Protein AF-A0A7C5L420-F1 (afdb_monomer_lite)

Secondary structure (DSSP, 8-state):
--HHHHHT-GGGGS---SEEEEEEEEETTTEEEEEEEEEETTEEEEEEEEEETTSEEEEEEEEEE-HHHHGGGGGGGGGTB-TTSPEEEEEEEEEETTEEEEEE-HHHHHHHHHHHHHHHHHHHHHHHHSS--S--------------HHHHHHTTS--

Structure (mmCIF, N/CA/C/O backbone):
data_AF-A0A7C5L420-F1
#
_entry.id   AF-A0A7C5L420-F1
#
loop_
_atom_site.group_PDB
_atom_site.id
_atom_site.type_symbol
_atom_site.label_atom_id
_atom_site.label_alt_id
_atom_site.label_comp_id
_atom_site.label_asym_id
_atom_site.label_entity_id
_atom_site.label_seq_id
_atom_site.pdbx_PDB_ins_code
_atom_site.Cartn_x
_atom_site.Cartn_y
_atom_site.Cartn_z
_atom_site.occupancy
_atom_site.B_iso_or_equiv
_atom_site.auth_seq_id
_atom_site.auth_comp_id
_atom_site.auth_asym_id
_atom_site.auth_atom_id
_atom_site.pdbx_PDB_model_num
ATOM 1 N N . LYS A 1 1 ? -6.758 -9.586 -9.817 1.00 78.00 1 LYS A N 1
ATOM 2 C CA . LYS A 1 1 ? -7.486 -8.956 -8.685 1.00 78.00 1 LYS A CA 1
ATOM 3 C C . LYS A 1 1 ? -7.184 -7.467 -8.717 1.00 78.00 1 LYS A C 1
ATOM 5 O O . LYS A 1 1 ? -6.034 -7.139 -8.956 1.00 78.00 1 LYS A O 1
ATOM 10 N N . THR A 1 2 ? -8.173 -6.595 -8.539 1.00 90.06 2 THR A N 1
ATOM 11 C CA . THR A 1 2 ? -7.953 -5.141 -8.421 1.00 90.06 2 THR A CA 1
ATOM 12 C C . THR A 1 2 ? -7.605 -4.770 -6.980 1.00 90.06 2 THR A C 1
ATOM 14 O O . THR A 1 2 ? -7.803 -5.586 -6.079 1.00 90.06 2 THR A O 1
ATOM 17 N N . ILE A 1 3 ? -7.115 -3.547 -6.748 1.00 90.69 3 ILE A N 1
ATOM 18 C CA . ILE A 1 3 ? -6.880 -3.030 -5.390 1.00 90.69 3 ILE A CA 1
ATOM 19 C C . ILE A 1 3 ? -8.197 -3.025 -4.606 1.00 90.69 3 ILE A C 1
ATOM 21 O O . ILE A 1 3 ? -8.271 -3.663 -3.565 1.00 90.69 3 ILE A O 1
ATOM 25 N N . ALA A 1 4 ? -9.268 -2.444 -5.154 1.00 92.06 4 ALA A N 1
ATOM 26 C CA . ALA A 1 4 ? -10.601 -2.441 -4.543 1.00 92.06 4 ALA A CA 1
ATOM 27 C C . ALA A 1 4 ? -11.065 -3.833 -4.073 1.00 92.06 4 ALA A C 1
ATOM 29 O O . ALA A 1 4 ? -11.519 -3.997 -2.944 1.00 92.06 4 ALA A O 1
ATOM 30 N N . ALA A 1 5 ? -10.893 -4.860 -4.916 1.00 91.12 5 ALA A N 1
ATOM 31 C CA . ALA A 1 5 ? -11.241 -6.237 -4.567 1.00 91.12 5 ALA A CA 1
ATOM 32 C C . ALA A 1 5 ? -10.284 -6.863 -3.539 1.00 91.12 5 ALA A C 1
ATOM 34 O O . ALA A 1 5 ? -10.703 -7.716 -2.764 1.00 91.12 5 ALA A O 1
ATOM 35 N N . LEU A 1 6 ? -9.005 -6.474 -3.540 1.00 90.50 6 LEU A N 1
ATOM 36 C CA . LEU A 1 6 ? -8.027 -6.934 -2.555 1.00 90.50 6 LEU A CA 1
ATOM 37 C C . LEU A 1 6 ? -8.340 -6.389 -1.159 1.00 90.50 6 LEU A C 1
ATOM 39 O O . LEU A 1 6 ? -8.198 -7.126 -0.188 1.00 90.50 6 LEU A O 1
ATOM 43 N N . VAL A 1 7 ? -8.757 -5.122 -1.071 1.00 88.69 7 VAL A N 1
ATOM 44 C CA . VAL A 1 7 ? -9.066 -4.472 0.209 1.00 88.69 7 VAL A CA 1
ATOM 45 C C . VAL A 1 7 ? -10.528 -4.650 0.642 1.00 88.69 7 VAL A C 1
ATOM 47 O O . VAL A 1 7 ? -10.869 -4.379 1.787 1.00 88.69 7 VAL A O 1
ATOM 50 N N . GLY A 1 8 ? -11.401 -5.115 -0.253 1.00 89.62 8 GLY A N 1
ATOM 51 C CA . GLY A 1 8 ? -12.828 -5.289 0.034 1.00 89.62 8 GLY A CA 1
ATOM 52 C C . GLY A 1 8 ? -13.632 -3.986 0.021 1.00 89.62 8 GLY A C 1
ATOM 53 O O . GLY A 1 8 ? -14.730 -3.947 0.563 1.00 89.62 8 GLY A O 1
ATOM 54 N N . LEU A 1 9 ? -13.115 -2.927 -0.609 1.00 90.69 9 LEU A N 1
ATOM 55 C CA . LEU A 1 9 ? -13.763 -1.617 -0.680 1.00 90.69 9 LEU A CA 1
ATOM 56 C C . LEU A 1 9 ? -14.191 -1.313 -2.115 1.00 90.69 9 LEU A C 1
ATOM 58 O O . LEU A 1 9 ? -13.374 -0.948 -2.961 1.00 90.69 9 LEU A O 1
ATOM 62 N N . GLY A 1 10 ? -15.488 -1.468 -2.393 1.00 89.62 10 GLY A N 1
ATOM 63 C CA . GLY A 1 10 ? -16.062 -1.246 -3.724 1.00 89.62 10 GLY A CA 1
ATOM 64 C C . GLY A 1 10 ? -15.901 0.188 -4.233 1.00 89.62 10 GLY A C 1
ATOM 65 O O . GLY A 1 10 ? -15.703 0.385 -5.429 1.00 89.62 10 GLY A O 1
ATOM 66 N N . GLU A 1 11 ? -15.900 1.171 -3.334 1.00 86.56 11 GLU A N 1
ATOM 67 C CA . GLU A 1 11 ? -15.718 2.588 -3.675 1.00 86.56 11 GLU A CA 1
ATOM 68 C C . GLU A 1 11 ? -14.327 2.907 -4.234 1.00 86.56 11 GLU A C 1
ATOM 70 O O . GLU A 1 11 ? -14.175 3.860 -4.983 1.00 86.56 11 GLU A O 1
ATOM 75 N N . LEU A 1 12 ? -13.320 2.062 -3.981 1.00 91.31 12 LEU A N 1
ATOM 76 C CA . LEU A 1 12 ? -11.981 2.238 -4.552 1.00 91.31 12 LEU A CA 1
ATOM 77 C C . LEU A 1 12 ? -11.889 1.815 -6.028 1.00 91.31 12 LEU A C 1
ATOM 79 O O . LEU A 1 12 ? -10.801 1.815 -6.602 1.00 91.31 12 LEU A O 1
ATOM 83 N N . ARG A 1 13 ? -13.000 1.387 -6.646 1.00 90.62 13 ARG A N 1
ATOM 84 C CA . ARG A 1 13 ? -13.048 1.049 -8.079 1.00 90.62 13 ARG A CA 1
ATOM 85 C C . ARG A 1 13 ? -12.977 2.285 -8.969 1.00 90.62 13 ARG A C 1
ATOM 87 O O . ARG A 1 13 ? -12.460 2.179 -10.076 1.00 90.62 13 ARG A O 1
ATOM 94 N N . ALA A 1 14 ? -13.494 3.412 -8.492 1.00 89.62 14 ALA A N 1
ATOM 95 C CA . ALA A 1 14 ? -13.455 4.692 -9.176 1.00 89.62 14 ALA A CA 1
ATOM 96 C C . ALA A 1 14 ? -12.979 5.746 -8.177 1.00 89.62 14 ALA A C 1
ATOM 98 O O . ALA A 1 14 ? -13.587 5.932 -7.128 1.00 89.62 14 ALA A O 1
ATOM 99 N N . LEU A 1 15 ? -11.865 6.402 -8.490 1.00 89.31 15 LEU A N 1
ATOM 100 C CA . LEU A 1 15 ? -11.269 7.425 -7.641 1.00 89.31 15 LEU A CA 1
ATOM 101 C C . LEU A 1 15 ? -11.338 8.764 -8.357 1.00 89.31 15 LEU A C 1
ATOM 103 O O . LEU A 1 15 ? -10.929 8.872 -9.512 1.00 89.31 15 LEU A O 1
ATOM 107 N N . THR A 1 16 ? -11.807 9.780 -7.643 1.00 91.25 16 THR A N 1
ATOM 108 C CA . THR A 1 16 ? -11.642 11.170 -8.058 1.00 91.25 16 THR A CA 1
ATOM 109 C C . THR A 1 16 ? -10.369 11.688 -7.413 1.00 91.25 16 THR A C 1
ATOM 111 O O . THR A 1 16 ? -10.320 11.887 -6.198 1.00 91.25 16 THR A O 1
ATOM 114 N N . PHE A 1 17 ? -9.327 11.858 -8.220 1.00 93.12 17 PHE A N 1
ATOM 115 C CA . PHE A 1 17 ? -8.062 12.406 -7.753 1.00 93.12 17 PHE A CA 1
ATOM 116 C C . PHE A 1 17 ? -8.193 13.915 -7.553 1.00 93.12 17 PHE A C 1
ATOM 118 O O . PHE A 1 17 ? -8.718 14.617 -8.414 1.00 93.12 17 PHE A O 1
ATOM 125 N N . GLN A 1 18 ? -7.727 14.396 -6.405 1.00 95.69 18 GLN A N 1
ATOM 126 C CA . GLN A 1 18 ? -7.580 15.823 -6.125 1.00 95.69 18 GLN A CA 1
ATOM 127 C C . GLN A 1 18 ? -6.199 16.303 -6.549 1.00 95.69 18 GLN A C 1
ATOM 129 O O . GLN A 1 18 ? -6.066 17.354 -7.165 1.00 95.69 18 GLN A O 1
ATOM 134 N N . GLU A 1 19 ? -5.179 15.506 -6.238 1.00 95.44 19 GLU A N 1
ATOM 135 C CA . GLU A 1 19 ? -3.794 15.842 -6.522 1.00 95.44 19 GLU A CA 1
ATOM 136 C C . GLU A 1 19 ? -3.003 14.579 -6.849 1.00 95.44 19 GLU A C 1
ATOM 138 O O . GLU A 1 19 ? -3.209 13.512 -6.262 1.00 95.44 19 GLU A O 1
ATOM 143 N N . MET A 1 20 ? -2.084 14.709 -7.799 1.00 95.25 20 MET A N 1
ATOM 144 C CA . MET A 1 20 ? -1.085 13.700 -8.111 1.00 95.25 20 MET A CA 1
ATOM 145 C C . MET A 1 20 ? 0.244 14.410 -8.321 1.00 95.25 20 MET A C 1
ATOM 147 O O . MET A 1 20 ? 0.361 15.267 -9.193 1.00 95.25 20 MET A O 1
ATOM 151 N N . ALA A 1 21 ? 1.241 14.037 -7.531 1.00 96.38 21 ALA A N 1
ATOM 152 C CA . ALA A 1 21 ? 2.579 14.599 -7.601 1.00 96.38 21 ALA A CA 1
ATOM 153 C C . ALA A 1 21 ? 3.601 13.468 -7.568 1.00 96.38 21 ALA A C 1
ATOM 155 O O . ALA A 1 21 ? 3.416 12.459 -6.887 1.00 96.38 21 ALA A O 1
ATOM 156 N N . GLY A 1 22 ? 4.699 13.622 -8.291 1.00 94.94 22 GLY A N 1
ATOM 157 C CA . GLY A 1 22 ? 5.732 12.605 -8.302 1.00 94.94 22 GLY A CA 1
ATOM 158 C C . GLY A 1 22 ? 6.943 13.003 -9.115 1.00 94.94 22 GLY A C 1
ATOM 159 O O . GLY A 1 22 ? 6.941 13.987 -9.850 1.00 94.94 22 GLY A O 1
ATOM 160 N N . SER A 1 23 ? 7.983 12.201 -8.972 1.00 96.38 23 SER A N 1
ATOM 161 C CA . SER A 1 23 ? 9.194 12.284 -9.766 1.00 96.38 23 SER A CA 1
ATOM 162 C C . SER A 1 23 ? 9.550 10.901 -10.285 1.00 96.38 23 SER A C 1
ATOM 164 O O . SER A 1 23 ? 9.242 9.876 -9.667 1.00 96.38 23 SER A O 1
ATOM 166 N N . PHE A 1 24 ? 10.204 10.876 -11.439 1.00 95.06 24 PHE A N 1
ATOM 167 C CA . PHE A 1 24 ? 10.766 9.657 -11.985 1.00 95.06 24 PHE A CA 1
ATOM 168 C C . PHE A 1 24 ? 12.184 9.911 -12.478 1.00 95.06 24 PHE A C 1
ATOM 170 O O . PHE A 1 24 ? 12.522 11.005 -12.928 1.00 95.06 24 PHE A O 1
ATOM 177 N N . GLN A 1 25 ? 13.020 8.885 -12.380 1.00 95.88 25 GLN A N 1
ATOM 178 C CA . GLN A 1 25 ? 14.391 8.911 -12.868 1.00 95.88 25 GLN A CA 1
ATOM 179 C C . GLN A 1 25 ? 14.684 7.611 -13.599 1.00 95.88 25 GLN A C 1
ATOM 181 O O . GLN A 1 25 ? 14.490 6.525 -13.054 1.00 95.88 25 GLN A O 1
ATOM 186 N N . VAL A 1 26 ? 15.176 7.712 -14.831 1.00 94.88 26 VAL A N 1
ATOM 187 C CA . VAL A 1 26 ? 15.697 6.547 -15.549 1.00 94.88 26 VAL A CA 1
ATOM 188 C C . VAL A 1 26 ? 17.058 6.203 -14.951 1.00 94.88 26 VAL A C 1
ATOM 190 O O . VAL A 1 26 ? 17.962 7.035 -14.922 1.00 94.88 26 VAL A O 1
ATOM 193 N N . VAL A 1 27 ? 17.204 4.977 -14.458 1.00 92.50 27 VAL A N 1
ATOM 194 C CA . VAL A 1 27 ? 18.445 4.468 -13.871 1.00 92.50 27 VAL A CA 1
ATOM 195 C C . VAL A 1 27 ? 19.064 3.401 -14.776 1.00 92.50 27 VAL A C 1
ATOM 197 O O . VAL A 1 27 ? 18.402 2.815 -15.638 1.00 92.50 27 VAL A O 1
ATOM 200 N N . LYS A 1 28 ? 20.365 3.136 -14.593 1.00 90.88 28 LYS A N 1
ATOM 201 C CA . LYS A 1 28 ? 21.077 2.092 -15.349 1.00 90.88 28 LYS A CA 1
ATOM 202 C C . LYS A 1 28 ? 20.379 0.732 -15.209 1.00 90.88 28 LYS A C 1
ATOM 204 O O . LYS A 1 28 ? 19.826 0.411 -14.160 1.00 90.88 28 LYS A O 1
ATOM 209 N N . GLY A 1 29 ? 20.456 -0.078 -16.265 1.00 88.50 29 GLY A N 1
ATOM 210 C CA . GLY A 1 29 ? 19.853 -1.415 -16.291 1.00 88.50 29 GLY A CA 1
ATOM 211 C C . GLY A 1 29 ? 18.377 -1.432 -16.696 1.00 88.50 29 GLY A C 1
ATOM 212 O O . GLY A 1 29 ? 17.668 -2.365 -16.335 1.00 88.50 29 GLY A O 1
ATOM 213 N N . GLY A 1 30 ? 17.913 -0.408 -17.423 1.00 91.62 30 GLY A N 1
ATOM 214 C CA . GLY A 1 30 ? 16.574 -0.391 -18.014 1.00 91.62 30 GLY A CA 1
ATOM 215 C C . GLY A 1 30 ? 15.453 -0.283 -16.984 1.00 91.62 30 GLY A C 1
ATOM 216 O O . GLY A 1 30 ? 14.412 -0.916 -17.142 1.00 91.62 30 GLY A O 1
ATOM 217 N N . ARG A 1 31 ? 15.669 0.486 -15.912 1.00 93.88 31 ARG A N 1
ATOM 218 C CA . ARG A 1 31 ? 14.682 0.702 -14.849 1.00 93.88 31 ARG A CA 1
ATOM 219 C C . ARG A 1 31 ? 14.369 2.181 -14.692 1.00 93.88 31 ARG A C 1
ATOM 221 O O . ARG A 1 31 ? 15.205 3.040 -14.956 1.00 93.88 31 ARG A O 1
ATOM 228 N N . VAL A 1 32 ? 13.172 2.465 -14.213 1.00 94.88 32 VAL A N 1
ATOM 229 C CA . VAL A 1 32 ? 12.699 3.786 -13.823 1.00 94.88 32 VAL A CA 1
ATOM 230 C C . VAL A 1 32 ? 12.419 3.742 -12.336 1.00 94.88 32 VAL A C 1
ATOM 232 O O . VAL A 1 32 ? 11.565 2.981 -11.886 1.00 94.88 32 VAL A O 1
ATOM 235 N N . ARG A 1 33 ? 13.141 4.555 -11.572 1.00 95.12 33 ARG A N 1
ATOM 236 C CA . ARG A 1 33 ? 12.827 4.791 -10.171 1.00 95.12 33 ARG A CA 1
ATOM 237 C C . ARG A 1 33 ? 11.688 5.794 -10.095 1.00 95.12 33 ARG A C 1
ATOM 239 O O . ARG A 1 33 ? 11.800 6.882 -10.653 1.00 95.12 33 ARG A O 1
ATOM 246 N N . LEU A 1 34 ? 10.617 5.415 -9.414 1.00 95.12 34 LEU A N 1
ATOM 247 C CA . LEU A 1 34 ? 9.412 6.208 -9.225 1.00 95.12 34 LEU A CA 1
ATOM 248 C C . LEU A 1 34 ? 9.277 6.601 -7.752 1.00 95.12 34 LEU A C 1
ATOM 250 O O . LEU A 1 34 ? 9.486 5.771 -6.865 1.00 95.12 34 LEU A O 1
ATOM 254 N N . ASP A 1 35 ? 8.886 7.847 -7.510 1.00 96.25 35 ASP A N 1
ATOM 255 C CA . ASP A 1 35 ? 8.404 8.343 -6.221 1.00 96.25 35 ASP A CA 1
ATOM 256 C C . ASP A 1 35 ? 7.137 9.160 -6.493 1.00 96.25 35 ASP A C 1
ATOM 258 O O . ASP A 1 35 ? 7.174 10.128 -7.252 1.00 96.25 35 ASP A O 1
ATOM 262 N N . THR A 1 36 ? 5.982 8.720 -6.005 1.00 96.56 36 THR A N 1
ATOM 263 C CA . THR A 1 36 ? 4.688 9.320 -6.354 1.00 96.56 36 THR A CA 1
ATOM 264 C C . THR A 1 36 ? 3.744 9.327 -5.168 1.00 96.56 36 THR A C 1
ATOM 266 O O . THR A 1 36 ? 3.642 8.350 -4.430 1.00 96.56 36 THR A O 1
ATOM 269 N N . THR A 1 37 ? 3.008 10.424 -5.036 1.00 97.38 37 THR A N 1
ATOM 270 C CA . THR A 1 37 ? 1.914 10.613 -4.092 1.00 97.38 37 THR A CA 1
ATOM 271 C C . THR A 1 37 ? 0.636 1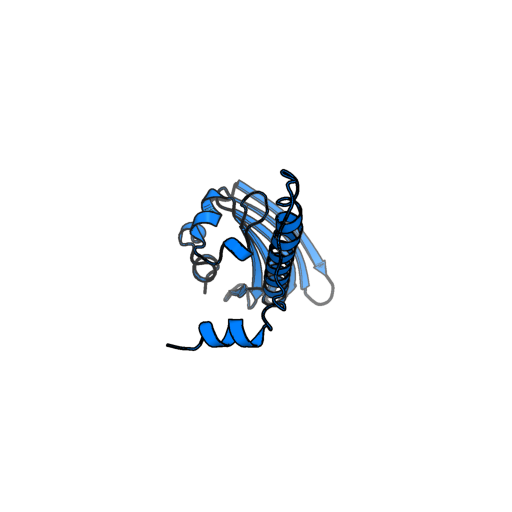0.958 -4.848 1.00 97.38 37 THR A C 1
ATOM 273 O O . THR A 1 37 ? 0.642 11.719 -5.814 1.00 97.38 37 THR A O 1
ATOM 276 N N . ILE A 1 38 ? -0.474 10.392 -4.395 1.00 96.38 38 ILE A N 1
ATOM 277 C CA . ILE A 1 38 ? -1.811 10.595 -4.940 1.00 96.38 38 ILE A CA 1
ATOM 278 C C . ILE A 1 38 ? -2.730 10.936 -3.772 1.00 96.38 38 ILE A C 1
ATOM 280 O O . ILE A 1 38 ? -2.755 10.211 -2.777 1.00 96.38 38 ILE A O 1
ATOM 284 N N . ALA A 1 39 ? -3.506 12.004 -3.899 1.00 96.81 39 ALA A N 1
ATOM 285 C CA . ALA A 1 39 ? -4.537 12.386 -2.947 1.00 96.81 39 ALA A CA 1
ATOM 286 C C . ALA A 1 39 ? -5.924 12.273 -3.590 1.00 96.81 39 ALA A C 1
ATOM 288 O O . ALA A 1 39 ? -6.161 12.743 -4.705 1.00 96.81 39 ALA A O 1
ATOM 289 N N . ALA A 1 40 ? -6.847 11.650 -2.869 1.00 95.19 40 ALA A N 1
ATOM 290 C CA . ALA A 1 40 ? -8.260 11.557 -3.191 1.00 95.19 40 ALA A CA 1
ATOM 291 C C . ALA A 1 40 ? -9.082 11.704 -1.896 1.00 95.19 40 ALA A C 1
ATOM 293 O O . ALA A 1 40 ? -8.579 11.392 -0.813 1.00 95.19 40 ALA A O 1
ATOM 294 N N . PRO A 1 41 ? -10.371 12.082 -1.966 1.00 94.06 41 PRO A N 1
ATOM 295 C CA . PRO A 1 41 ? -11.201 12.217 -0.767 1.00 94.06 41 PRO A CA 1
ATOM 296 C C . PRO A 1 41 ? -11.301 10.921 0.049 1.00 94.06 41 PRO A C 1
ATOM 298 O O . PRO A 1 41 ? -11.431 10.952 1.270 1.00 94.06 41 PRO A O 1
ATOM 301 N N . SER A 1 42 ? -11.240 9.769 -0.626 1.00 92.94 42 SER A N 1
ATOM 302 C CA . SER A 1 42 ? -11.372 8.453 -0.001 1.00 92.94 42 SER A CA 1
ATOM 303 C C . SER A 1 42 ? -10.041 7.825 0.415 1.00 92.94 42 SER A C 1
ATOM 305 O O . SER A 1 42 ? -10.083 6.841 1.156 1.00 92.94 42 SER A O 1
ATOM 307 N N . LEU A 1 43 ? -8.888 8.345 -0.038 1.00 95.19 43 LEU A N 1
ATOM 308 C CA . LEU A 1 43 ? -7.557 7.829 0.303 1.00 95.19 43 LEU A CA 1
ATOM 309 C C . LEU A 1 43 ? -6.414 8.769 -0.090 1.00 95.19 43 LEU A C 1
ATOM 311 O O . LEU A 1 43 ? -6.498 9.508 -1.065 1.00 95.19 43 LEU A O 1
ATOM 315 N N . LYS A 1 44 ? -5.276 8.603 0.580 1.00 96.62 44 LYS A N 1
ATOM 316 C CA . LYS A 1 44 ? -3.956 8.989 0.075 1.00 96.62 44 LYS A CA 1
ATOM 317 C C . LYS A 1 44 ? -3.194 7.727 -0.334 1.00 96.62 44 LYS A C 1
ATOM 319 O O . LYS A 1 44 ? -3.251 6.727 0.379 1.00 96.62 44 LYS A O 1
ATOM 324 N N . ALA A 1 45 ? -2.494 7.753 -1.461 1.00 96.06 45 ALA A N 1
ATOM 325 C CA . ALA A 1 45 ? -1.618 6.671 -1.893 1.00 96.06 45 ALA A CA 1
ATOM 326 C C . ALA A 1 45 ? -0.195 7.178 -2.115 1.00 96.06 45 ALA A C 1
ATOM 328 O O . ALA A 1 45 ? 0.006 8.256 -2.665 1.00 96.06 45 ALA A O 1
ATOM 329 N N . GLU A 1 46 ? 0.783 6.376 -1.720 1.00 96.94 46 GLU A N 1
ATOM 330 C CA . GLU A 1 46 ? 2.204 6.659 -1.900 1.00 96.94 46 GLU A CA 1
ATOM 331 C C . GLU A 1 46 ? 2.876 5.436 -2.516 1.00 96.94 46 GLU A C 1
ATOM 333 O O . GLU A 1 46 ? 2.675 4.311 -2.053 1.00 96.94 46 GLU A O 1
ATOM 338 N N . ALA A 1 47 ? 3.664 5.640 -3.565 1.00 95.06 47 ALA A N 1
ATOM 339 C CA . ALA A 1 47 ? 4.346 4.573 -4.276 1.00 95.06 47 ALA A CA 1
ATOM 340 C C . ALA A 1 47 ? 5.801 4.953 -4.534 1.00 95.06 47 ALA A C 1
ATOM 342 O O . ALA A 1 47 ? 6.081 5.956 -5.191 1.00 95.06 47 ALA A O 1
ATOM 343 N N . LYS A 1 48 ? 6.726 4.133 -4.028 1.00 94.50 48 LYS A N 1
ATOM 344 C CA . LYS A 1 48 ? 8.165 4.360 -4.168 1.00 94.50 48 LYS A CA 1
ATOM 345 C C . LYS A 1 48 ? 8.884 3.060 -4.481 1.00 94.50 48 LYS A C 1
ATOM 347 O O . LYS A 1 48 ? 8.950 2.164 -3.640 1.00 94.50 48 LYS A O 1
ATOM 352 N N . GLY A 1 49 ? 9.421 2.949 -5.688 1.00 91.75 49 GLY A N 1
ATOM 353 C CA . GLY A 1 49 ? 10.048 1.716 -6.155 1.00 91.75 49 GLY A CA 1
ATOM 354 C C . GLY A 1 49 ? 10.535 1.808 -7.589 1.00 91.75 49 GLY A C 1
ATOM 355 O O . GLY A 1 49 ? 10.713 2.901 -8.120 1.00 91.75 49 GLY A O 1
ATOM 356 N N . ASP A 1 50 ? 10.769 0.650 -8.199 1.00 91.19 50 ASP A N 1
ATOM 357 C CA . ASP A 1 50 ? 11.342 0.558 -9.536 1.00 91.19 50 ASP A CA 1
ATOM 358 C C . ASP A 1 50 ? 10.349 -0.087 -10.506 1.00 91.19 50 ASP A C 1
ATOM 360 O O . ASP A 1 50 ? 9.640 -1.042 -10.181 1.00 91.19 50 ASP A O 1
ATOM 364 N N . ILE A 1 51 ? 10.334 0.432 -11.725 1.00 93.62 51 ILE A N 1
ATOM 365 C CA . ILE A 1 51 ? 9.570 -0.095 -12.850 1.00 93.62 51 ILE A CA 1
ATOM 366 C C . ILE A 1 51 ? 10.570 -0.455 -13.943 1.00 93.62 51 ILE A C 1
ATOM 368 O O . ILE A 1 51 ? 11.426 0.357 -14.288 1.00 93.62 51 ILE A O 1
ATOM 372 N N . GLY A 1 52 ? 10.501 -1.665 -14.486 1.00 93.62 52 GLY A N 1
ATOM 373 C CA . GLY A 1 52 ? 11.290 -2.016 -15.660 1.00 93.62 52 GLY A CA 1
ATOM 374 C C . GLY A 1 52 ? 10.751 -1.326 -16.914 1.00 93.62 52 GLY A C 1
ATOM 375 O O . GLY A 1 52 ? 9.540 -1.189 -17.093 1.00 93.62 52 GLY A O 1
ATOM 376 N N . LEU A 1 53 ? 11.645 -0.908 -17.811 1.00 93.00 53 LEU A N 1
ATOM 377 C CA . LEU A 1 53 ? 11.274 -0.411 -19.144 1.00 93.00 53 LEU A CA 1
ATOM 378 C C . LEU A 1 53 ? 10.679 -1.517 -20.033 1.00 93.00 53 LEU A C 1
ATOM 380 O O . LEU A 1 53 ? 10.008 -1.227 -21.015 1.00 93.00 53 LEU A O 1
ATOM 384 N N . ASP A 1 54 ? 10.874 -2.780 -19.647 1.00 90.56 54 ASP A N 1
ATOM 385 C CA . ASP A 1 54 ? 10.168 -3.954 -20.173 1.00 90.56 54 ASP A CA 1
ATOM 386 C C . ASP A 1 54 ? 8.708 -4.056 -19.681 1.00 90.56 54 ASP A C 1
ATOM 388 O O . ASP A 1 54 ? 7.969 -4.976 -20.034 1.00 90.56 54 ASP A O 1
ATOM 392 N N . GLY A 1 55 ? 8.285 -3.106 -18.847 1.00 90.38 55 GLY A N 1
ATOM 393 C CA . GLY A 1 55 ? 6.953 -3.009 -18.286 1.00 90.38 55 GLY A CA 1
ATOM 394 C C . GLY A 1 55 ? 6.721 -3.860 -17.043 1.00 90.38 55 GLY A C 1
ATOM 395 O O . GLY A 1 55 ? 5.567 -3.989 -16.621 1.00 90.38 55 GLY A O 1
ATOM 396 N N . THR A 1 56 ? 7.773 -4.442 -16.461 1.00 93.88 56 THR A N 1
ATOM 397 C CA . THR A 1 56 ? 7.694 -5.143 -15.176 1.00 93.88 56 THR A CA 1
ATOM 398 C C . THR A 1 56 ? 7.442 -4.168 -14.029 1.00 93.88 56 THR A C 1
ATOM 400 O O . THR A 1 56 ? 8.039 -3.096 -13.935 1.00 93.88 56 THR A O 1
ATOM 403 N N . LEU A 1 57 ? 6.527 -4.548 -13.140 1.00 92.25 57 LEU A N 1
ATOM 404 C CA . LEU A 1 57 ? 6.155 -3.776 -11.963 1.00 92.25 57 LEU A CA 1
ATOM 405 C C . LEU A 1 57 ? 6.683 -4.468 -10.716 1.00 92.25 57 LEU A C 1
ATOM 407 O O . LEU A 1 57 ? 6.382 -5.641 -10.479 1.00 92.25 57 LEU A O 1
ATOM 411 N N . ASP A 1 58 ? 7.417 -3.716 -9.903 1.00 90.31 58 ASP A N 1
ATOM 412 C CA . ASP A 1 58 ? 7.735 -4.084 -8.533 1.00 90.31 58 ASP A CA 1
ATOM 413 C C . ASP A 1 58 ? 7.652 -2.856 -7.621 1.00 90.31 58 ASP A C 1
ATOM 415 O O . ASP A 1 58 ? 8.654 -2.263 -7.218 1.00 90.31 58 ASP A O 1
ATOM 419 N N . LEU A 1 59 ? 6.417 -2.446 -7.340 1.00 92.00 59 LEU A N 1
ATOM 420 C CA . LEU A 1 59 ? 6.140 -1.168 -6.701 1.00 92.00 59 LEU A CA 1
ATOM 421 C C . LEU A 1 59 ? 5.462 -1.378 -5.338 1.00 92.00 59 LEU A C 1
ATOM 423 O O . LEU A 1 59 ? 4.292 -1.775 -5.283 1.00 92.00 59 LEU A O 1
ATOM 427 N N . PRO A 1 60 ? 6.168 -1.134 -4.222 1.00 94.69 60 PRO A N 1
ATOM 428 C CA . PRO A 1 60 ? 5.540 -0.951 -2.921 1.00 94.69 60 PRO A CA 1
ATOM 429 C C . PRO A 1 60 ? 4.544 0.208 -2.979 1.00 94.69 60 PRO A C 1
ATOM 431 O O . PRO A 1 60 ? 4.841 1.261 -3.543 1.00 94.69 60 PRO A O 1
ATOM 434 N N . LEU A 1 61 ? 3.367 0.001 -2.398 1.00 94.56 61 LEU A N 1
ATOM 435 C CA . LEU A 1 61 ? 2.269 0.958 -2.396 1.00 94.56 61 LEU A CA 1
ATOM 436 C C . LEU A 1 61 ? 1.695 1.053 -0.985 1.00 94.56 61 LEU A C 1
ATOM 438 O O . LEU A 1 61 ? 1.206 0.061 -0.447 1.00 94.56 61 LEU A O 1
ATOM 442 N N . THR A 1 62 ? 1.703 2.244 -0.411 1.00 95.75 62 THR A N 1
ATOM 443 C CA . THR A 1 62 ? 1.063 2.534 0.871 1.00 95.75 62 THR A CA 1
ATOM 444 C C . THR A 1 62 ? -0.253 3.244 0.604 1.00 95.75 62 THR A C 1
ATOM 446 O O . THR A 1 62 ? -0.272 4.264 -0.078 1.00 95.75 62 THR A O 1
ATOM 449 N N . LEU A 1 63 ? -1.355 2.712 1.128 1.00 95.31 63 LEU A N 1
ATOM 450 C CA . LEU A 1 63 ? -2.662 3.364 1.101 1.00 95.31 63 LEU A CA 1
ATOM 451 C C . LEU A 1 63 ? -3.018 3.834 2.507 1.00 95.31 63 LEU A C 1
ATOM 453 O O . LEU A 1 63 ? -3.078 3.020 3.426 1.00 95.31 63 LEU A O 1
ATOM 457 N N . THR A 1 64 ? -3.311 5.117 2.653 1.00 96.12 64 THR A N 1
ATOM 458 C CA . THR A 1 64 ? -3.815 5.716 3.888 1.00 96.12 64 THR A CA 1
ATOM 459 C C . THR A 1 64 ? -5.272 6.091 3.678 1.00 96.12 64 THR A C 1
ATOM 461 O O . THR A 1 64 ? -5.597 6.967 2.879 1.00 96.12 64 THR A O 1
ATOM 464 N N . LEU A 1 65 ? -6.160 5.396 4.377 1.00 95.25 65 LEU A N 1
ATOM 465 C CA . LEU A 1 65 ? -7.601 5.598 4.323 1.00 95.25 65 LEU A CA 1
ATOM 466 C C . LEU A 1 65 ? -8.017 6.497 5.493 1.00 95.25 65 LEU A C 1
ATOM 468 O O . LEU A 1 65 ? -7.736 6.124 6.634 1.00 95.25 65 LEU A O 1
ATOM 472 N N . PRO A 1 66 ? -8.708 7.624 5.256 1.00 94.88 66 PRO A N 1
ATOM 473 C CA . PRO A 1 66 ? -9.249 8.452 6.326 1.00 94.88 66 PRO A CA 1
ATOM 474 C C . PRO A 1 66 ? -10.320 7.685 7.121 1.00 94.88 66 PRO A C 1
ATOM 476 O O . PRO A 1 66 ? -10.867 6.699 6.611 1.00 94.88 66 PRO A O 1
ATOM 479 N N . PRO A 1 67 ? -10.690 8.133 8.337 1.00 93.38 67 PRO A N 1
ATOM 480 C CA . PRO A 1 67 ? -11.579 7.385 9.231 1.00 93.38 67 PRO A CA 1
ATOM 481 C C . PRO A 1 67 ? -12.919 6.987 8.592 1.00 93.38 67 PRO A C 1
ATOM 483 O O . PRO A 1 67 ? -13.393 5.861 8.771 1.00 93.38 67 PRO A O 1
ATOM 486 N N . ALA A 1 68 ? -13.497 7.878 7.777 1.00 92.50 68 ALA A N 1
ATOM 487 C CA . ALA A 1 68 ? -14.746 7.635 7.057 1.00 92.50 68 ALA A CA 1
ATOM 488 C C . ALA A 1 68 ? -14.668 6.402 6.136 1.00 92.50 68 ALA A C 1
ATOM 490 O O . ALA A 1 68 ? -15.582 5.578 6.135 1.00 92.50 68 ALA A O 1
ATOM 491 N N . THR A 1 69 ? -13.555 6.229 5.419 1.00 93.12 69 THR A N 1
ATOM 492 C CA . THR A 1 69 ? -13.308 5.074 4.543 1.00 93.12 69 THR A CA 1
ATOM 493 C C . THR A 1 69 ? -12.805 3.864 5.338 1.00 93.12 69 THR A C 1
ATOM 495 O O . THR A 1 69 ? -13.220 2.731 5.103 1.00 93.12 69 THR A O 1
ATOM 498 N N . ALA A 1 70 ? -11.927 4.088 6.319 1.00 92.19 70 ALA A N 1
ATOM 499 C CA . ALA A 1 70 ? -11.308 3.043 7.133 1.00 92.19 70 ALA A CA 1
ATOM 500 C C . ALA A 1 70 ? -12.327 2.240 7.958 1.00 92.19 70 ALA A C 1
ATOM 502 O O . ALA A 1 70 ? -12.163 1.031 8.134 1.00 92.19 70 ALA A O 1
ATOM 503 N N . SER A 1 71 ? -13.406 2.880 8.419 1.00 90.25 71 SER A N 1
ATOM 504 C CA . SER A 1 71 ? -14.500 2.216 9.143 1.00 90.25 71 SER A CA 1
ATOM 505 C C . SER A 1 71 ? -15.154 1.072 8.349 1.00 90.25 71 SER A C 1
ATOM 507 O O . SER A 1 71 ? -15.674 0.122 8.935 1.00 90.25 71 SER A O 1
ATOM 509 N N . ARG A 1 72 ? -15.058 1.106 7.013 1.00 90.62 72 ARG A N 1
ATOM 510 C CA . ARG A 1 72 ? -15.656 0.129 6.090 1.00 90.62 72 ARG A CA 1
ATOM 511 C C . ARG A 1 72 ? -14.759 -1.078 5.805 1.00 90.62 72 ARG A C 1
ATOM 513 O O . ARG A 1 72 ? -15.209 -2.029 5.176 1.00 90.62 72 ARG A O 1
ATOM 520 N N . LEU A 1 73 ? -13.515 -1.088 6.301 1.00 86.38 73 LEU A N 1
ATOM 521 C CA . LEU A 1 73 ? -12.556 -2.194 6.129 1.00 86.38 73 LEU A CA 1
ATOM 522 C C . LEU A 1 73 ? -12.931 -3.471 6.912 1.00 86.38 73 LEU A C 1
ATOM 524 O O . LEU A 1 73 ? -12.223 -4.479 6.860 1.00 86.38 73 LEU A O 1
ATOM 528 N N . GLY A 1 74 ? -14.015 -3.420 7.688 1.00 82.50 74 GLY A N 1
ATOM 529 C CA . GLY A 1 74 ? -14.476 -4.515 8.530 1.00 82.50 74 GLY A CA 1
ATOM 530 C C . GLY A 1 74 ? -13.535 -4.802 9.701 1.00 82.50 74 GLY A C 1
ATOM 531 O O . GLY A 1 74 ? -12.764 -3.957 10.150 1.00 82.50 74 GLY A O 1
ATOM 532 N N . SER A 1 75 ? -13.584 -6.032 10.212 1.00 76.38 75 SER A N 1
ATOM 533 C CA . SER A 1 75 ? -12.893 -6.457 11.437 1.00 76.38 75 SER A CA 1
ATOM 534 C C . SER A 1 75 ? -11.365 -6.371 11.385 1.00 76.38 75 SER A C 1
ATOM 536 O O . SER A 1 75 ? -10.730 -6.395 12.442 1.00 76.38 75 SER A O 1
ATOM 538 N N . ALA A 1 76 ? -10.776 -6.295 10.190 1.00 71.88 76 ALA A N 1
ATOM 539 C CA . ALA A 1 76 ? -9.337 -6.190 9.989 1.00 71.88 76 ALA A CA 1
ATOM 540 C C . ALA A 1 76 ? -8.799 -4.766 10.227 1.00 71.88 76 ALA A C 1
ATOM 542 O O . ALA A 1 76 ? -7.616 -4.630 10.536 1.00 71.88 76 ALA A O 1
ATOM 543 N N . SER A 1 77 ? -9.653 -3.731 10.168 1.00 79.94 77 SER A N 1
ATOM 544 C CA . SER A 1 77 ? -9.279 -2.317 10.370 1.00 79.94 77 SER A CA 1
ATOM 545 C C . SER A 1 77 ? -8.448 -2.105 11.634 1.00 79.94 77 SER A C 1
ATOM 547 O O . SER A 1 77 ? -7.397 -1.481 11.580 1.00 79.94 77 SER A O 1
ATOM 549 N N . ARG A 1 78 ? -8.824 -2.754 12.744 1.00 80.81 78 ARG A N 1
ATOM 550 C CA . ARG A 1 78 ? -8.185 -2.637 14.069 1.00 80.81 78 ARG A CA 1
ATOM 551 C C . ARG A 1 78 ? -6.668 -2.877 14.115 1.00 80.81 78 ARG A C 1
ATOM 553 O O . ARG A 1 78 ? -6.054 -2.575 15.136 1.00 80.81 78 ARG A O 1
ATOM 560 N N . PHE A 1 79 ? -6.102 -3.542 13.108 1.00 82.12 79 PHE A N 1
ATOM 561 C CA . PHE A 1 79 ? -4.666 -3.833 13.012 1.00 82.12 79 PHE A CA 1
ATOM 562 C C . PHE A 1 79 ? -3.922 -2.843 12.116 1.00 82.12 79 PHE A C 1
ATOM 564 O O . PHE A 1 79 ? -2.696 -2.776 12.159 1.00 82.12 79 PHE A O 1
ATOM 571 N N . PHE A 1 80 ? -4.670 -2.100 11.306 1.00 88.38 80 PHE A N 1
ATOM 572 C CA . PHE A 1 80 ? -4.164 -1.155 10.324 1.00 88.38 80 PHE A CA 1
ATOM 573 C C . PHE A 1 80 ? -4.454 0.297 10.705 1.00 88.38 80 PHE A C 1
ATOM 575 O O . PHE A 1 80 ? -3.827 1.191 10.148 1.00 88.38 80 PHE A O 1
ATOM 582 N N . THR A 1 81 ? -5.367 0.524 11.652 1.00 90.62 81 THR A N 1
ATOM 583 C CA . THR A 1 81 ? -5.753 1.850 12.131 1.00 90.62 81 THR A CA 1
ATOM 584 C C . THR A 1 81 ? -4.688 2.470 13.041 1.00 90.62 81 THR A C 1
ATOM 586 O O . THR A 1 81 ? -4.202 1.819 13.969 1.00 90.62 81 THR A O 1
ATOM 589 N N . ASP A 1 82 ? -4.322 3.720 12.763 1.00 88.12 82 ASP A N 1
ATOM 590 C CA . ASP A 1 82 ? -3.447 4.556 13.588 1.00 88.12 82 ASP A CA 1
ATOM 591 C C . ASP A 1 82 ? -4.216 5.260 14.728 1.00 88.12 82 ASP A C 1
ATOM 593 O O . ASP A 1 82 ? -5.408 5.031 14.937 1.00 88.12 82 ASP A O 1
ATOM 597 N N . ALA A 1 83 ? -3.530 6.100 15.510 1.00 86.19 83 ALA A N 1
ATOM 598 C CA . ALA A 1 83 ? -4.142 6.808 16.640 1.00 86.19 83 ALA A CA 1
ATOM 599 C C . ALA A 1 83 ? -5.173 7.867 16.204 1.00 86.19 83 ALA A C 1
ATOM 601 O O . ALA A 1 83 ? -6.050 8.234 16.980 1.00 86.19 83 ALA A O 1
ATOM 602 N N . GLN A 1 84 ? -5.074 8.342 14.965 1.00 88.94 84 GLN A N 1
ATOM 603 C CA . GLN A 1 84 ? -5.934 9.346 14.353 1.00 88.94 84 GLN A CA 1
ATOM 604 C C . GLN A 1 84 ? -7.157 8.719 13.663 1.00 88.94 84 GLN A C 1
ATOM 606 O O . GLN A 1 84 ? -8.014 9.435 13.148 1.00 88.94 84 GLN A O 1
ATOM 611 N N . GLY A 1 85 ? -7.261 7.386 13.654 1.00 90.94 85 GLY A N 1
ATOM 612 C CA . GLY A 1 85 ? -8.365 6.660 13.035 1.00 90.94 85 GLY A CA 1
ATOM 613 C C . GLY A 1 85 ? -8.164 6.359 11.547 1.00 90.94 85 GLY A C 1
ATOM 614 O O . GLY A 1 85 ? -9.063 5.781 10.933 1.00 90.94 85 GLY A O 1
ATOM 615 N N . ASN A 1 86 ? -7.011 6.690 10.959 1.00 94.88 86 ASN A N 1
ATOM 616 C CA . ASN A 1 86 ? -6.715 6.340 9.571 1.00 94.88 86 ASN A CA 1
ATOM 617 C C . ASN A 1 86 ? -6.261 4.887 9.481 1.00 94.88 86 ASN A C 1
ATOM 619 O O . ASN A 1 86 ? -5.451 4.446 10.291 1.00 94.88 86 ASN A O 1
ATOM 623 N N . ALA A 1 87 ? -6.704 4.143 8.469 1.00 94.19 87 ALA A N 1
ATOM 624 C CA . ALA A 1 87 ? -6.150 2.819 8.189 1.00 94.19 87 ALA A CA 1
ATOM 625 C C . ALA A 1 87 ? -4.994 2.912 7.189 1.00 94.19 87 ALA A C 1
ATOM 627 O O . ALA A 1 87 ? -5.182 3.375 6.067 1.00 94.19 87 ALA A O 1
ATOM 628 N N . VAL A 1 88 ? -3.818 2.417 7.577 1.00 94.88 88 VAL A N 1
ATOM 629 C CA . VAL A 1 88 ? -2.623 2.354 6.727 1.00 94.88 88 VAL A CA 1
ATOM 630 C C . VAL A 1 88 ? -2.413 0.928 6.231 1.00 94.88 88 VAL A C 1
ATOM 632 O O . VAL A 1 88 ? -2.203 0.004 7.021 1.00 94.88 88 VAL A O 1
ATOM 635 N N . LEU A 1 89 ? -2.446 0.746 4.914 1.00 93.88 89 LEU A N 1
ATOM 636 C CA . LEU A 1 89 ? -2.351 -0.545 4.247 1.00 93.88 89 LEU A CA 1
ATOM 637 C C . LEU A 1 89 ? -1.140 -0.592 3.331 1.00 93.88 89 LEU A C 1
ATOM 639 O O . LEU A 1 89 ? -1.029 0.174 2.378 1.00 93.88 89 LEU A O 1
ATOM 643 N N . ASN A 1 90 ? -0.266 -1.554 3.597 1.00 94.56 90 ASN A N 1
ATOM 644 C CA . ASN A 1 90 ? 0.934 -1.780 2.809 1.00 94.56 90 ASN A CA 1
ATOM 645 C C . ASN A 1 90 ? 0.678 -2.875 1.770 1.00 94.56 90 ASN A C 1
ATOM 647 O O . ASN A 1 90 ? 0.461 -4.047 2.098 1.00 94.56 90 ASN A O 1
ATOM 651 N N . LEU A 1 91 ? 0.694 -2.477 0.506 1.00 94.88 91 LEU A N 1
ATOM 652 C CA . LEU A 1 91 ? 0.497 -3.315 -0.664 1.00 94.88 91 LEU A CA 1
ATOM 653 C C . LEU A 1 91 ? 1.783 -3.385 -1.492 1.00 94.88 91 LEU A C 1
ATOM 655 O O . LEU A 1 91 ? 2.713 -2.596 -1.342 1.00 94.88 91 LEU A O 1
ATOM 659 N N . ARG A 1 92 ? 1.811 -4.340 -2.413 1.00 94.25 92 ARG A N 1
ATOM 660 C CA . ARG A 1 92 ? 2.824 -4.460 -3.453 1.00 94.25 92 ARG A CA 1
ATOM 661 C C . ARG A 1 92 ? 2.140 -4.697 -4.786 1.00 94.25 92 ARG A C 1
ATOM 663 O O . ARG A 1 92 ? 1.361 -5.645 -4.930 1.00 94.25 92 ARG A O 1
ATOM 670 N N . LEU A 1 93 ? 2.426 -3.833 -5.747 1.00 93.75 93 LEU A N 1
ATOM 671 C CA . LEU A 1 93 ? 1.966 -3.942 -7.119 1.00 93.75 93 LEU A CA 1
ATOM 672 C C . LEU A 1 93 ? 3.049 -4.640 -7.942 1.00 93.75 93 LEU A C 1
ATOM 674 O O . LEU A 1 93 ? 4.058 -4.039 -8.299 1.00 93.75 93 LEU A O 1
ATOM 678 N N . ALA A 1 94 ? 2.833 -5.929 -8.194 1.00 92.94 94 ALA A N 1
ATOM 679 C CA . ALA A 1 94 ? 3.732 -6.763 -8.981 1.00 92.94 94 ALA A CA 1
ATOM 680 C C . ALA A 1 94 ? 3.182 -7.006 -10.400 1.00 92.94 94 ALA A C 1
ATOM 682 O O . ALA A 1 94 ? 2.063 -6.599 -10.727 1.00 92.94 94 ALA A O 1
ATOM 683 N N . GLY A 1 95 ? 3.915 -7.761 -11.221 1.00 92.50 95 GLY A N 1
ATOM 684 C CA . GLY A 1 95 ? 3.458 -8.213 -12.539 1.00 92.50 95 GLY A CA 1
ATOM 685 C C . GLY A 1 95 ? 3.928 -7.281 -13.646 1.00 92.50 95 GLY A C 1
ATOM 686 O O . GLY A 1 95 ? 5.103 -6.935 -13.683 1.00 92.50 95 GLY A O 1
ATOM 687 N N . THR A 1 96 ? 3.032 -6.901 -14.555 1.00 94.19 96 THR A N 1
ATOM 688 C CA . THR A 1 96 ? 3.345 -5.966 -15.647 1.00 94.19 96 THR A CA 1
ATOM 689 C C . THR A 1 96 ? 2.259 -4.910 -15.797 1.00 94.19 96 THR A C 1
ATOM 691 O O . THR A 1 96 ? 1.143 -5.122 -15.321 1.00 94.19 96 THR A O 1
ATOM 694 N N . PHE A 1 97 ? 2.530 -3.805 -16.498 1.00 88.69 97 PHE A N 1
ATOM 695 C CA . PHE A 1 97 ? 1.518 -2.769 -16.774 1.00 88.69 97 PHE A CA 1
ATOM 696 C C . PHE A 1 97 ? 0.231 -3.318 -17.400 1.00 88.69 97 PHE A C 1
ATOM 698 O O . PHE A 1 97 ? -0.862 -2.898 -17.035 1.00 88.69 97 PHE A O 1
ATOM 705 N N . SER A 1 98 ? 0.352 -4.299 -18.300 1.00 90.81 98 SER A N 1
ATOM 706 C CA . SER A 1 98 ? -0.805 -4.931 -18.950 1.00 90.81 98 SER A CA 1
ATOM 707 C C . SER A 1 98 ? -1.562 -5.892 -18.027 1.00 90.81 98 SER A C 1
ATOM 709 O O . SER A 1 98 ? -2.732 -6.193 -18.255 1.00 90.81 98 SER A O 1
ATOM 711 N N . ARG A 1 99 ? -0.892 -6.445 -17.007 1.00 92.69 99 ARG A N 1
ATOM 712 C CA . ARG A 1 99 ? -1.457 -7.439 -16.081 1.00 92.69 99 ARG A CA 1
ATOM 713 C C . ARG A 1 99 ? -0.964 -7.183 -14.652 1.00 92.69 99 ARG A C 1
ATOM 715 O O . ARG A 1 99 ? -0.221 -8.009 -14.106 1.00 92.69 99 ARG A O 1
ATOM 722 N N . PRO A 1 100 ? -1.376 -6.065 -14.028 1.00 92.81 100 PRO A N 1
ATOM 723 C CA . PRO A 1 100 ? -0.950 -5.734 -12.680 1.00 92.81 100 PRO A CA 1
ATOM 724 C C . PRO A 1 100 ? -1.503 -6.746 -11.675 1.00 92.81 100 PRO A C 1
ATOM 726 O O . PRO A 1 100 ? -2.644 -7.213 -11.764 1.00 92.81 100 PRO A O 1
ATOM 729 N N . ARG A 1 101 ? -0.683 -7.088 -10.684 1.00 94.50 101 ARG A N 1
ATOM 730 C CA . ARG A 1 101 ? -1.007 -8.039 -9.619 1.00 94.50 101 ARG A CA 1
ATOM 731 C C . ARG A 1 101 ? -0.815 -7.365 -8.263 1.00 94.50 101 ARG A C 1
ATOM 733 O O . ARG A 1 101 ? 0.231 -7.543 -7.639 1.00 94.50 101 ARG A O 1
ATOM 740 N N . PRO A 1 102 ? -1.805 -6.587 -7.793 1.00 94.06 102 PRO A N 1
ATOM 741 C CA . PRO A 1 102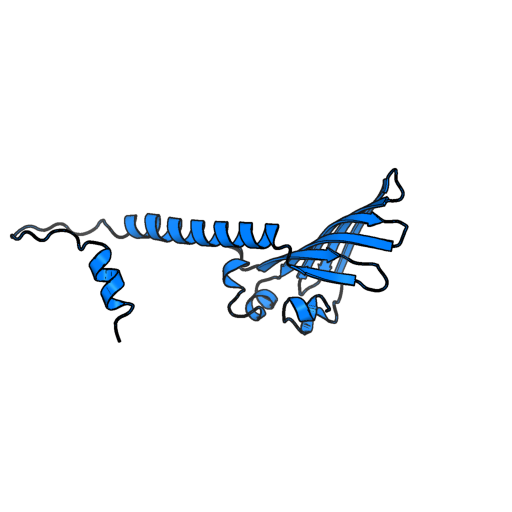 ? -1.768 -6.048 -6.445 1.00 94.06 102 PRO A CA 1
ATOM 742 C C . PRO A 1 102 ? -1.865 -7.188 -5.430 1.00 94.06 102 PRO A C 1
ATOM 744 O O . PRO A 1 102 ? -2.693 -8.098 -5.548 1.00 94.06 102 PRO A O 1
ATOM 747 N N . THR A 1 103 ? -1.010 -7.123 -4.420 1.00 93.81 103 THR A N 1
ATOM 748 C CA . THR A 1 103 ? -0.932 -8.074 -3.311 1.00 93.81 103 THR A CA 1
ATOM 749 C C . THR A 1 103 ? -0.687 -7.323 -2.009 1.00 93.81 103 THR A C 1
ATOM 751 O O . THR A 1 103 ? -0.242 -6.181 -2.026 1.00 93.81 103 THR A O 1
ATOM 754 N N . LEU A 1 104 ? -0.992 -7.942 -0.870 1.00 92.50 104 LEU A N 1
ATOM 755 C CA . LEU A 1 104 ? -0.561 -7.412 0.424 1.00 92.50 104 LEU A CA 1
ATOM 756 C C . LEU A 1 104 ? 0.956 -7.556 0.540 1.00 92.50 104 LEU A C 1
ATOM 758 O O . LEU A 1 104 ? 1.488 -8.643 0.286 1.00 92.50 104 LEU A O 1
ATOM 762 N N . ASP A 1 105 ? 1.642 -6.509 0.994 1.00 91.44 105 ASP A N 1
ATOM 763 C CA . ASP A 1 105 ? 3.033 -6.652 1.405 1.00 91.44 105 ASP A CA 1
ATOM 764 C C . ASP A 1 105 ? 3.058 -7.415 2.730 1.00 91.44 105 ASP A C 1
ATOM 766 O O . ASP A 1 105 ? 2.978 -6.851 3.820 1.00 91.44 105 ASP A O 1
ATOM 770 N N . ARG A 1 106 ? 3.168 -8.743 2.636 1.00 87.75 106 ARG A N 1
ATOM 771 C CA . ARG A 1 106 ? 3.174 -9.639 3.798 1.00 87.75 106 ARG A CA 1
ATOM 772 C C . ARG A 1 106 ? 4.252 -9.268 4.811 1.00 87.75 106 ARG A C 1
ATOM 774 O O . ARG A 1 106 ? 4.039 -9.465 6.002 1.00 87.75 106 ARG A O 1
ATOM 781 N N . ARG A 1 107 ? 5.403 -8.752 4.366 1.00 88.88 107 ARG A N 1
ATOM 782 C CA . ARG A 1 107 ? 6.493 -8.376 5.275 1.00 88.88 107 ARG A CA 1
ATOM 783 C C . ARG A 1 107 ? 6.099 -7.132 6.059 1.00 88.88 107 ARG A C 1
ATOM 785 O O . ARG A 1 107 ? 6.233 -7.131 7.281 1.00 88.88 107 ARG A O 1
ATOM 792 N N . ALA A 1 108 ? 5.585 -6.110 5.379 1.00 87.62 108 ALA A N 1
ATOM 793 C CA . ALA A 1 108 ? 5.115 -4.890 6.024 1.00 87.62 108 ALA A CA 1
ATOM 794 C C . ALA A 1 108 ? 3.905 -5.146 6.934 1.00 87.62 108 ALA A C 1
ATOM 796 O O . ALA A 1 108 ? 3.936 -4.779 8.106 1.00 87.62 108 ALA A O 1
ATOM 797 N N . VAL A 1 109 ? 2.901 -5.873 6.441 1.00 88.12 109 VAL A N 1
ATOM 798 C CA . VAL A 1 109 ? 1.698 -6.245 7.197 1.00 88.12 109 VAL A CA 1
ATOM 799 C C . VAL A 1 109 ? 2.054 -7.037 8.455 1.00 88.12 109 VAL A C 1
ATOM 801 O O . VAL A 1 109 ? 1.575 -6.712 9.535 1.00 88.12 109 VAL A O 1
ATOM 804 N N . ASN A 1 110 ? 2.932 -8.040 8.364 1.00 88.62 110 ASN A N 1
ATOM 805 C CA . ASN A 1 110 ? 3.295 -8.851 9.529 1.00 88.62 110 ASN A CA 1
ATOM 806 C C . ASN A 1 110 ? 4.050 -8.030 10.591 1.00 88.62 110 ASN A C 1
ATOM 808 O O . ASN A 1 110 ? 3.834 -8.217 11.787 1.00 88.62 110 ASN A O 1
ATOM 812 N N . ARG A 1 111 ? 4.899 -7.076 10.176 1.00 89.12 111 ARG A N 1
ATOM 813 C CA . ARG A 1 111 ? 5.524 -6.122 11.110 1.00 89.12 111 ARG A CA 1
ATOM 814 C C . ARG A 1 111 ? 4.481 -5.233 11.784 1.00 89.12 111 ARG A C 1
ATOM 816 O O . ARG A 1 111 ? 4.507 -5.106 13.004 1.00 89.12 111 ARG A O 1
ATOM 823 N N . GLN A 1 112 ? 3.556 -4.672 11.011 1.00 87.12 112 GLN A N 1
ATOM 824 C CA . GLN A 1 112 ? 2.512 -3.776 11.508 1.00 87.12 112 GLN A CA 1
ATOM 825 C C . GLN A 1 112 ? 1.587 -4.479 12.508 1.00 87.12 112 GLN A C 1
ATOM 827 O O . GLN A 1 112 ? 1.345 -3.959 13.594 1.00 87.12 112 GLN A O 1
ATOM 832 N N . VAL A 1 113 ? 1.152 -5.706 12.204 1.00 88.25 113 VAL A N 1
ATOM 833 C CA . VAL A 1 113 ? 0.329 -6.517 13.114 1.00 88.25 113 VAL A CA 1
ATOM 834 C C . VAL A 1 113 ? 1.074 -6.808 14.418 1.00 88.25 113 VAL A C 1
ATOM 836 O O . VAL A 1 113 ? 0.507 -6.625 15.494 1.00 88.25 113 VAL A O 1
ATOM 839 N N . ARG A 1 114 ? 2.352 -7.210 14.356 1.00 89.00 114 ARG A N 1
ATOM 840 C CA . ARG A 1 114 ? 3.166 -7.455 15.562 1.00 89.00 114 ARG A CA 1
ATOM 841 C C . ARG A 1 114 ? 3.290 -6.204 16.426 1.00 89.00 114 ARG A C 1
ATOM 843 O O . ARG A 1 114 ? 3.087 -6.290 17.631 1.00 89.00 114 ARG A O 1
ATOM 850 N N . GLN A 1 115 ? 3.564 -5.054 15.814 1.00 88.44 115 GLN A N 1
ATOM 851 C CA . GLN A 1 115 ? 3.653 -3.776 16.520 1.00 88.44 115 GLN A CA 1
ATOM 852 C C . GLN A 1 115 ? 2.315 -3.379 17.154 1.00 88.44 115 GLN A C 1
ATOM 854 O O . GLN A 1 115 ? 2.291 -2.955 18.305 1.00 88.44 115 GLN A O 1
ATOM 859 N N . ALA A 1 116 ? 1.198 -3.557 16.445 1.00 86.06 116 ALA A N 1
ATOM 860 C CA . ALA A 1 116 ? -0.132 -3.266 16.974 1.00 86.06 116 ALA A CA 1
ATOM 861 C C . ALA A 1 116 ? -0.484 -4.160 18.174 1.00 86.06 116 ALA A C 1
ATOM 863 O O . ALA A 1 116 ? -1.041 -3.685 19.163 1.00 86.06 116 ALA A O 1
ATOM 864 N N . VAL A 1 117 ? -0.131 -5.448 18.112 1.00 88.62 117 VAL A N 1
ATOM 865 C CA . VAL A 1 117 ? -0.316 -6.386 19.227 1.00 88.62 117 VAL A CA 1
ATOM 866 C C . VAL A 1 117 ? 0.570 -5.996 20.408 1.00 88.62 117 VAL A C 1
ATOM 868 O O . VAL A 1 117 ? 0.061 -5.870 21.516 1.00 88.62 117 VAL A O 1
ATOM 871 N N . GLN A 1 118 ? 1.860 -5.734 20.181 1.00 89.62 118 GLN A N 1
ATOM 872 C CA . GLN A 1 118 ? 2.786 -5.303 21.232 1.00 89.62 118 GLN A CA 1
ATOM 873 C C . GLN A 1 118 ? 2.294 -4.040 21.942 1.00 89.62 118 GLN A C 1
ATOM 875 O O . GLN A 1 118 ? 2.226 -4.036 23.166 1.00 89.62 118 GLN A O 1
ATOM 880 N N . ARG A 1 119 ? 1.873 -3.011 21.196 1.00 86.94 119 ARG A N 1
ATOM 881 C CA . ARG A 1 119 ? 1.307 -1.779 21.771 1.00 86.94 119 ARG A CA 1
ATOM 882 C C . ARG A 1 119 ? 0.099 -2.067 22.658 1.00 86.94 119 ARG A C 1
ATOM 884 O O . ARG A 1 119 ? 0.098 -1.659 23.808 1.00 86.94 119 ARG A O 1
ATOM 891 N N . LYS A 1 120 ? -0.857 -2.875 22.187 1.00 85.06 120 LYS A N 1
ATOM 892 C CA . LYS A 1 120 ? -2.026 -3.263 22.997 1.00 85.06 120 LYS A CA 1
ATOM 893 C C . LYS A 1 120 ? -1.656 -4.028 24.267 1.00 85.06 120 LYS A C 1
ATOM 895 O O . LYS A 1 120 ? -2.344 -3.883 25.273 1.00 85.06 120 LYS A O 1
ATOM 900 N N . LEU A 1 121 ? -0.615 -4.862 24.228 1.00 90.00 121 LEU A N 1
ATOM 901 C CA . LEU A 1 121 ? -0.118 -5.538 25.427 1.00 90.00 121 LEU A CA 1
ATOM 902 C C . LEU A 1 121 ? 0.503 -4.533 26.402 1.00 90.00 121 LEU A C 1
ATOM 904 O O . LEU A 1 121 ? 0.201 -4.596 27.589 1.00 90.00 121 LEU A O 1
ATOM 908 N N . LEU A 1 122 ? 1.318 -3.597 25.909 1.00 89.25 122 LEU A N 1
ATOM 909 C CA . LEU A 1 122 ? 1.895 -2.537 26.735 1.00 89.25 122 LEU A CA 1
ATOM 910 C C . LEU A 1 122 ? 0.802 -1.6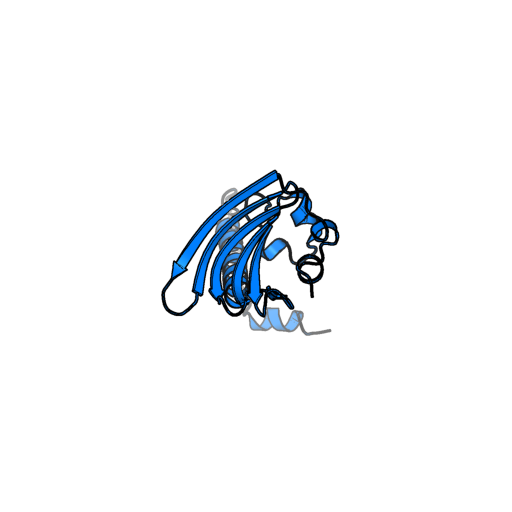67 27.365 1.00 89.25 122 LEU A C 1
ATOM 912 O O . LEU A 1 122 ? 0.829 -1.492 28.575 1.00 89.25 122 LEU A O 1
ATOM 916 N N . ASP A 1 123 ? -0.193 -1.223 26.594 1.00 86.94 123 ASP A N 1
ATOM 917 C CA . ASP A 1 123 ? -1.316 -0.411 27.087 1.00 86.94 123 ASP A CA 1
ATOM 918 C C . ASP A 1 123 ? -2.120 -1.132 28.178 1.00 86.94 123 ASP A C 1
ATOM 920 O O . ASP A 1 123 ? -2.605 -0.516 29.124 1.00 86.94 123 ASP A O 1
ATOM 924 N N . ARG A 1 124 ? -2.261 -2.461 28.078 1.00 87.56 124 ARG A N 1
ATOM 925 C CA . ARG A 1 124 ? -2.896 -3.277 29.124 1.00 87.56 124 ARG A CA 1
ATOM 926 C C . ARG A 1 124 ? -2.041 -3.350 30.385 1.00 87.56 124 ARG A C 1
ATOM 928 O O . ARG A 1 124 ? -2.597 -3.315 31.477 1.00 87.56 124 ARG A O 1
ATOM 935 N N . LEU A 1 125 ? -0.721 -3.457 30.247 1.00 87.88 125 LEU A N 1
ATOM 936 C CA . LEU A 1 125 ? 0.203 -3.528 31.380 1.00 87.88 125 LEU A CA 1
ATOM 937 C C . LEU A 1 125 ? 0.311 -2.175 32.100 1.00 87.88 125 LEU A C 1
ATOM 939 O O . LEU A 1 125 ? 0.202 -2.132 33.321 1.00 87.88 125 LEU A O 1
ATOM 943 N N . THR A 1 126 ? 0.442 -1.073 31.360 1.00 82.94 126 THR A N 1
ATOM 944 C CA . THR A 1 126 ? 0.525 0.288 31.916 1.00 82.94 126 THR A CA 1
ATOM 945 C C . THR A 1 126 ? -0.832 0.798 32.409 1.00 82.94 126 THR A C 1
ATOM 947 O O . THR A 1 126 ? -0.919 1.416 33.471 1.00 82.94 126 THR A O 1
ATOM 950 N N . GLY A 1 127 ? -1.918 0.473 31.701 1.00 63.72 127 GLY A N 1
ATOM 951 C CA . GLY A 1 127 ? -3.288 0.760 32.130 1.00 63.72 127 GLY A CA 1
ATOM 952 C C . GLY A 1 127 ? -3.703 -0.028 33.377 1.00 63.72 127 GLY A C 1
ATOM 953 O O . GLY A 1 127 ? -4.447 0.488 34.206 1.00 63.72 127 GLY A O 1
ATOM 954 N N . SER A 1 128 ? -3.170 -1.242 33.569 1.00 50.72 128 SER A N 1
ATOM 955 C CA . SER A 1 128 ? -3.382 -2.022 34.797 1.00 50.7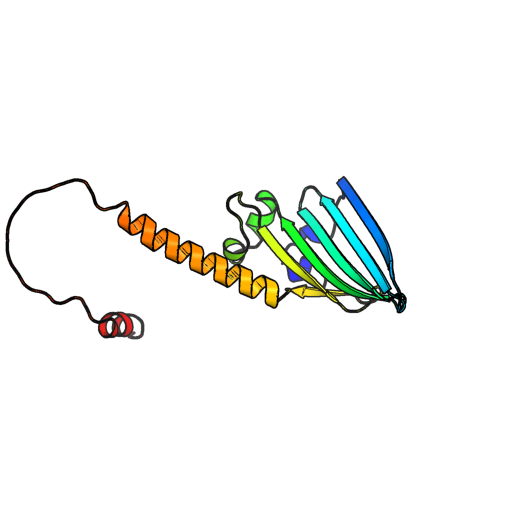2 128 SER A CA 1
ATOM 956 C C . SER A 1 128 ? -2.630 -1.452 36.005 1.00 50.72 128 SER A C 1
ATOM 958 O O . SER A 1 128 ? -3.075 -1.667 37.128 1.00 50.72 128 SER A O 1
ATOM 960 N N . THR A 1 129 ? -1.529 -0.719 35.812 1.00 47.66 129 THR A N 1
ATOM 961 C CA . THR A 1 129 ? -0.804 -0.056 36.914 1.00 47.66 129 THR A CA 1
ATOM 962 C C . THR A 1 129 ? -1.405 1.290 37.330 1.00 47.66 129 THR A C 1
ATOM 964 O O . THR A 1 129 ? -1.162 1.733 38.446 1.00 47.66 129 THR A O 1
ATOM 967 N N . ALA A 1 130 ? -2.232 1.924 36.488 1.00 46.56 130 ALA A N 1
ATOM 968 C CA . ALA A 1 130 ? -2.927 3.175 36.823 1.00 46.56 130 ALA A CA 1
ATOM 969 C C . ALA A 1 130 ? -4.252 2.966 37.595 1.00 46.56 130 ALA A C 1
ATOM 971 O O . ALA A 1 130 ? -4.825 3.922 38.109 1.00 46.56 130 ALA A O 1
ATOM 972 N N . SER A 1 131 ? -4.731 1.722 37.715 1.00 45.81 131 SER A N 1
ATOM 973 C CA . SER A 1 131 ? -5.958 1.343 38.440 1.00 45.81 131 SER A CA 1
ATOM 974 C C . SER A 1 131 ? -5.661 0.841 39.866 1.00 45.81 131 SER A C 1
ATOM 976 O O . SER A 1 131 ? -6.232 -0.153 40.317 1.00 45.81 131 SER A O 1
ATOM 978 N N . GLY A 1 132 ? -4.727 1.480 40.571 1.00 43.47 132 GLY A N 1
ATOM 979 C CA . GLY A 1 132 ? -4.199 0.941 41.823 1.00 43.47 132 GLY A CA 1
ATOM 980 C C . GLY A 1 132 ? -3.736 1.969 42.843 1.00 43.47 132 GLY A C 1
ATOM 981 O O . GLY A 1 132 ? -2.722 1.722 43.4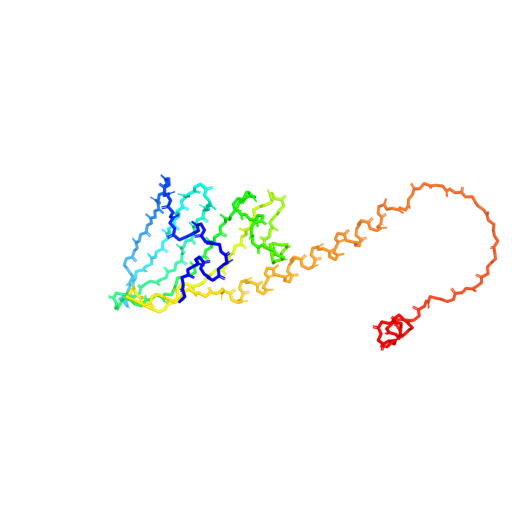80 1.00 43.47 132 GLY A O 1
ATOM 982 N N . THR A 1 133 ? -4.448 3.087 43.032 1.00 38.38 133 THR A N 1
ATOM 983 C CA . THR A 1 133 ? -4.231 3.931 44.224 1.00 38.38 133 THR A CA 1
ATOM 984 C C . THR A 1 133 ? -5.433 4.819 44.558 1.00 38.38 133 THR A C 1
ATOM 986 O O . THR A 1 133 ? -5.482 5.986 44.188 1.00 38.38 133 THR A O 1
ATOM 989 N N . ALA A 1 134 ? -6.391 4.266 45.308 1.00 35.91 134 ALA A N 1
ATOM 990 C CA . ALA A 1 134 ? -7.169 4.990 46.320 1.00 35.91 134 ALA A CA 1
ATOM 991 C C . ALA A 1 134 ? -7.909 3.988 47.229 1.00 35.91 134 ALA A C 1
ATOM 993 O O . ALA A 1 134 ? -8.758 3.240 46.7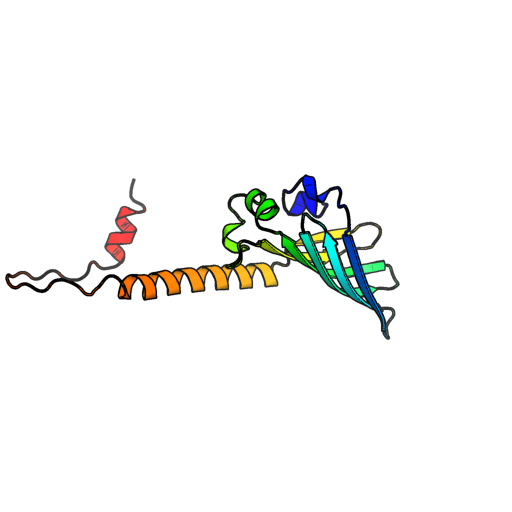53 1.00 35.91 134 ALA A O 1
ATOM 994 N N . GLY A 1 135 ? -7.598 4.002 48.531 1.00 28.56 135 GLY A N 1
ATOM 995 C CA . GLY A 1 135 ? -8.392 3.351 49.583 1.00 28.56 135 GLY A CA 1
ATOM 996 C C . GLY A 1 135 ? -7.621 2.350 50.445 1.00 28.56 135 GLY A C 1
ATOM 997 O O . GLY A 1 135 ? -7.612 1.159 50.156 1.00 28.56 135 GLY A O 1
ATOM 998 N N . GLY A 1 136 ? -6.985 2.830 51.517 1.00 29.48 136 GLY A N 1
ATOM 999 C CA . GLY A 1 136 ? -6.445 1.981 52.582 1.00 29.48 136 GLY A CA 1
ATOM 1000 C C . GLY A 1 136 ? -7.526 1.500 53.560 1.00 29.48 136 GLY A C 1
ATOM 1001 O O . GLY A 1 136 ? -8.555 2.154 53.713 1.00 29.48 136 GLY A O 1
ATOM 1002 N N . GLY A 1 137 ? -7.259 0.386 54.254 1.00 26.52 137 GLY A N 1
ATOM 1003 C CA . GLY A 1 137 ? -8.060 -0.059 55.403 1.00 26.52 137 GLY A CA 1
ATOM 1004 C C . GLY A 1 137 ? -8.006 -1.559 55.725 1.00 26.52 137 GLY A C 1
ATOM 1005 O O . GLY A 1 137 ? -8.884 -2.295 55.311 1.00 26.52 137 GLY A O 1
ATOM 1006 N N . SER A 1 138 ? -6.969 -1.959 56.471 1.00 27.16 138 SER A N 1
ATOM 1007 C CA . SER A 1 138 ? -6.842 -3.038 57.480 1.00 27.16 138 SER A CA 1
ATOM 1008 C C . SER A 1 138 ? -7.686 -4.340 57.458 1.00 27.16 138 SER A C 1
ATOM 1010 O O . SER A 1 138 ? -8.911 -4.318 57.460 1.00 27.16 138 SER A O 1
ATOM 1012 N N . ALA A 1 139 ? -6.950 -5.431 57.735 1.00 28.31 139 ALA A N 1
ATOM 1013 C CA . ALA A 1 139 ? -7.301 -6.637 58.508 1.00 28.31 139 ALA A CA 1
ATOM 1014 C C . ALA A 1 139 ? -7.775 -7.911 57.772 1.00 28.31 139 ALA A C 1
ATOM 1016 O O . ALA A 1 139 ? -8.850 -7.968 57.191 1.00 28.31 139 ALA A O 1
ATOM 1017 N N . GLY A 1 140 ? -7.007 -8.995 57.975 1.00 25.91 140 GLY A N 1
ATOM 1018 C CA . GLY A 1 140 ? -7.562 -10.347 58.115 1.00 25.91 140 GLY A CA 1
ATOM 1019 C C . GLY A 1 140 ? -7.203 -11.383 57.044 1.00 25.91 140 GLY A C 1
ATOM 1020 O O . GLY A 1 140 ? -7.919 -11.542 56.071 1.00 25.91 140 GLY A O 1
ATOM 1021 N N . SER A 1 141 ? -6.137 -12.146 57.315 1.00 29.97 141 SER A N 1
ATOM 1022 C CA . SER A 1 141 ? -6.009 -13.607 57.138 1.00 29.97 141 SER A CA 1
ATOM 1023 C C . SER A 1 141 ? -6.543 -14.293 55.862 1.00 29.97 141 SER A C 1
ATOM 1025 O O . SER A 1 141 ? -7.745 -14.453 55.688 1.00 29.97 141 SER A O 1
ATOM 1027 N N . ALA A 1 142 ? -5.632 -14.854 55.056 1.00 29.77 142 ALA A N 1
ATOM 1028 C CA . ALA A 1 142 ? -5.545 -16.295 54.749 1.00 29.77 142 ALA A CA 1
ATOM 1029 C C . ALA A 1 142 ? -4.773 -16.537 53.440 1.00 29.77 142 ALA A C 1
ATOM 1031 O O . ALA A 1 142 ? -5.016 -15.924 52.402 1.00 29.77 142 ALA A O 1
ATOM 1032 N N . ALA A 1 143 ? -3.830 -17.473 53.500 1.00 43.56 143 ALA A N 1
ATOM 1033 C CA . ALA A 1 143 ? -3.017 -17.917 52.382 1.00 43.56 143 ALA A CA 1
ATOM 1034 C C . ALA A 1 143 ? -3.854 -18.380 51.176 1.00 43.56 143 ALA A C 1
ATOM 1036 O O . ALA A 1 143 ? -4.725 -19.237 51.307 1.00 43.56 143 ALA A O 1
ATOM 1037 N N . SER A 1 144 ? -3.506 -17.928 49.971 1.00 35.31 144 SER A N 1
ATOM 1038 C CA . SER A 1 144 ? -3.756 -18.706 48.753 1.00 35.31 144 SER A CA 1
ATOM 1039 C C . SER A 1 144 ? -2.765 -18.331 47.644 1.00 35.31 144 SER A C 1
ATOM 1041 O O . SER A 1 144 ? -2.653 -17.188 47.214 1.00 35.31 144 SER A O 1
ATOM 1043 N N . LYS A 1 145 ? -1.983 -19.337 47.231 1.00 50.66 145 LYS A N 1
ATOM 1044 C CA . LYS A 1 145 ? -1.005 -19.312 46.131 1.00 50.66 145 LYS A CA 1
ATOM 1045 C C . LYS A 1 145 ? -1.606 -18.725 44.839 1.00 50.66 145 LYS A C 1
ATOM 1047 O O . LYS A 1 145 ? -2.771 -19.003 44.552 1.00 50.66 145 LYS A O 1
ATOM 1052 N N . PRO A 1 146 ? -0.807 -18.039 43.997 1.00 49.16 146 PRO A N 1
ATOM 1053 C CA . PRO A 1 146 ? -1.271 -17.581 42.691 1.00 49.16 146 PRO A CA 1
ATOM 1054 C C . PRO A 1 146 ? -1.691 -18.779 41.819 1.00 49.16 146 PRO A C 1
ATOM 1056 O O . PRO A 1 146 ? -1.006 -19.810 41.822 1.00 49.16 146 PRO A O 1
ATOM 1059 N N . PRO A 1 147 ? -2.804 -18.687 41.067 1.00 54.75 147 PRO A N 1
ATOM 1060 C CA . PRO A 1 147 ? -3.253 -19.780 40.220 1.00 54.75 147 PRO A CA 1
ATOM 1061 C C . PRO A 1 147 ? -2.238 -20.013 39.099 1.00 54.75 147 PRO A C 1
ATOM 1063 O O . PRO A 1 147 ? -2.019 -19.173 38.229 1.00 54.75 147 PRO A O 1
ATOM 1066 N N . THR A 1 148 ? -1.606 -21.186 39.123 1.00 64.62 148 THR A N 1
ATOM 1067 C CA . THR A 1 148 ? -0.714 -21.642 38.060 1.00 64.62 148 THR A CA 1
ATOM 1068 C C . THR A 1 148 ? -1.472 -21.667 36.734 1.00 64.62 148 THR A C 1
ATOM 1070 O O . THR A 1 148 ? -2.550 -22.255 36.640 1.00 64.62 148 THR A O 1
ATOM 1073 N N . VAL A 1 149 ? -0.858 -21.080 35.704 1.00 64.50 149 VAL A N 1
ATOM 1074 C CA . VAL A 1 149 ? -1.321 -20.934 34.307 1.00 64.50 149 VAL A CA 1
ATOM 1075 C C . VAL A 1 149 ? -1.996 -22.196 33.737 1.00 64.50 149 VAL A C 1
ATOM 1077 O O . VAL A 1 149 ? -2.906 -22.112 32.917 1.00 64.50 149 VAL A O 1
ATOM 1080 N N . LYS A 1 150 ? -1.624 -23.377 34.240 1.00 58.81 150 LYS A N 1
ATOM 1081 C CA . LYS A 1 150 ? -2.207 -24.677 33.886 1.00 58.81 150 LYS A CA 1
ATOM 1082 C C . LYS A 1 150 ? -3.715 -24.792 34.186 1.00 58.81 150 LYS A C 1
ATOM 1084 O O . LYS A 1 150 ? -4.422 -25.420 33.408 1.00 58.81 150 LYS A O 1
ATOM 1089 N N . LYS A 1 151 ? -4.226 -24.153 35.250 1.00 60.72 151 LYS A N 1
ATOM 1090 C CA . LYS A 1 151 ? -5.668 -24.152 35.589 1.00 60.72 151 LYS A CA 1
ATOM 1091 C C . LYS A 1 151 ? -6.500 -23.239 34.684 1.00 60.72 151 LYS A C 1
ATOM 1093 O O . LYS A 1 151 ? -7.646 -23.560 34.397 1.00 60.72 151 LYS A O 1
ATOM 1098 N N . LEU A 1 152 ? -5.920 -22.137 34.203 1.00 64.19 152 LEU A N 1
ATOM 1099 C CA . LEU A 1 152 ? -6.601 -21.205 33.294 1.00 64.19 152 LEU A CA 1
ATOM 1100 C C . LEU A 1 152 ? -6.788 -21.805 31.896 1.00 64.19 152 LEU A C 1
ATOM 1102 O O . LEU A 1 152 ? -7.808 -21.575 31.256 1.00 64.19 152 LEU A O 1
ATOM 1106 N N . LEU A 1 153 ? -5.836 -22.624 31.446 1.00 67.69 153 LEU A N 1
ATOM 1107 C CA . LEU A 1 153 ? -5.934 -23.315 30.160 1.00 67.69 153 LEU A CA 1
ATOM 1108 C C . LEU A 1 153 ? -6.984 -24.433 30.185 1.00 67.69 153 LEU A C 1
ATOM 1110 O O . LEU A 1 153 ? -7.666 -24.654 29.192 1.00 67.69 153 LEU A O 1
ATOM 1114 N N . GLN A 1 154 ? -7.178 -25.099 31.323 1.00 65.19 154 GLN A N 1
ATOM 1115 C CA . GLN A 1 154 ? -8.115 -26.220 31.421 1.00 65.19 154 GLN A CA 1
ATOM 1116 C C . GLN A 1 154 ? -9.591 -25.783 31.359 1.00 65.19 154 GLN A C 1
ATOM 1118 O O . GLN A 1 154 ? -10.423 -26.532 30.858 1.00 65.19 154 GLN A O 1
ATOM 1123 N N . GLY A 1 155 ? -9.912 -24.556 31.783 1.00 66.06 155 GLY A N 1
ATOM 1124 C CA . GLY A 1 155 ? -11.263 -23.991 31.649 1.00 66.06 155 GLY A CA 1
ATOM 1125 C C . GLY A 1 155 ? -11.614 -23.511 30.235 1.00 66.06 155 GLY A C 1
ATOM 1126 O O . GLY A 1 155 ? -12.786 -23.327 29.929 1.00 66.06 155 GLY A O 1
ATOM 1127 N N . LEU A 1 156 ? -10.614 -23.317 29.370 1.00 68.12 156 LEU A N 1
ATOM 1128 C CA . LEU A 1 156 ? -10.786 -22.761 28.021 1.00 68.12 156 LEU A CA 1
ATOM 1129 C C . LEU A 1 156 ? -10.951 -23.831 26.932 1.00 68.12 156 LEU A C 1
ATOM 1131 O O . LEU A 1 156 ? -11.396 -23.514 25.834 1.00 68.12 156 LEU A O 1
ATOM 1135 N N . PHE A 1 157 ? -10.620 -25.086 27.240 1.00 68.69 157 PHE A N 1
ATOM 1136 C CA . PHE A 1 157 ? -10.688 -26.214 26.301 1.00 68.69 157 PHE A CA 1
ATOM 1137 C C . PHE A 1 157 ? -11.581 -27.361 26.794 1.00 68.69 157 PHE A C 1
ATOM 1139 O O . PHE A 1 157 ? -11.531 -28.456 26.246 1.00 68.69 157 PHE A O 1
ATOM 1146 N N . GLY A 1 158 ? -12.379 -27.121 27.837 1.00 62.94 158 GLY A N 1
ATOM 1147 C CA . GLY A 1 158 ? -13.246 -28.123 28.446 1.00 62.94 158 GLY A CA 1
ATOM 1148 C C . GLY A 1 158 ? -14.716 -27.737 28.401 1.00 62.94 158 GLY A C 1
ATOM 1149 O O . GLY A 1 158 ? -15.263 -27.379 29.440 1.00 62.94 158 GLY A O 1
ATOM 1150 N N . ARG A 1 159 ? -15.334 -27.838 27.221 1.00 49.91 159 ARG A N 1
ATOM 1151 C CA . ARG A 1 159 ? -16.716 -28.304 27.030 1.00 49.91 159 ARG A CA 1
ATOM 1152 C C . ARG A 1 159 ? -16.807 -29.041 25.704 1.00 49.91 159 ARG A C 1
ATOM 1154 O O . ARG A 1 159 ? -16.257 -28.506 24.717 1.00 49.91 159 ARG A O 1
#

Radius of gyration: 23.83 Å; chains: 1; bounding box: 38×44×79 Å

Sequence (159 aa):
KTIAALVGLGELRALTFQEMAGSFQVVKGGRVRLDTTIAAPSLKAEAKGDIGLDGTLDLPLTLTLPPATASRLGSASRFFTDAQGNAVLNLRLAGTFSRPRPTLDRRAVNRQVRQAVQRKLLDRLTGSTASGTAGGGSAGSAASKPPTVKKLLQGLFGR

pLDDT: mean 82.34, std 19.07, range [25.91, 97.38]

Foldseek 3Di:
DDPCVQLVHPVVVDFDWPDKDWDWDQDPPQKIWIWIWTDTPQWIKTWTDIAGNVFWFWIKMKIKGQQVNLVPSPPCSLLQQDPNNIGIFIWTFGDGPVDTDIDGPCVVSVVSNVVSVVVVVVCVVVVVVVVDDDDDDDDDDDDDDDDDPVVVVCVVPPD